Protein AF-H8Z438-F1 (afdb_monomer_lite)

InterPro domains:
  IPR012547 PD-(D/E)XK nuclease superfamily 9 [PF08011] (6-72)

Radius of gyration: 17.84 Å; chains: 1; bounding box: 40×53×35 Å

Foldseek 3Di:
DVLVVCCVPPDDVVFFDWDFPPDDDDDTFSTWTAGDPVNCVVVDAGEGEHEAEDECVNVVHDPVRVVPDDPVRQCPPPVNVVQQVVRVVRQVVVVVVCCVVPVDDGYHYDYYYHYNDDDDDDDDDDDDPDPPDD

Organism: NCBI:txid631362

Structure (mmCIF, N/CA/C/O backbone):
data_AF-H8Z438-F1
#
_entry.id   AF-H8Z438-F1
#
loop_
_atom_site.group_PDB
_atom_site.id
_atom_site.type_symbol
_atom_site.label_atom_id
_atom_site.label_alt_id
_atom_site.label_comp_id
_atom_site.label_asym_id
_atom_site.label_entity_id
_atom_site.label_seq_id
_atom_site.pdbx_PDB_ins_code
_atom_site.Cartn_x
_atom_site.Cartn_y
_atom_site.Cartn_z
_atom_site.occupancy
_atom_site.B_iso_or_equiv
_atom_site.auth_seq_id
_atom_site.auth_comp_id
_atom_site.auth_asym_id
_atom_site.auth_atom_id
_atom_site.pdbx_PDB_model_num
ATOM 1 N N . MET A 1 1 ? 2.871 -1.431 11.103 1.00 58.19 1 MET A N 1
ATOM 2 C CA . MET A 1 1 ? 2.593 -2.874 11.313 1.00 58.19 1 MET A CA 1
ATOM 3 C C . MET A 1 1 ? 2.225 -3.592 10.018 1.00 58.19 1 MET A C 1
ATOM 5 O O . MET A 1 1 ? 2.864 -4.588 9.718 1.00 58.19 1 MET A O 1
ATOM 9 N N . VAL A 1 2 ? 1.288 -3.088 9.204 1.00 64.00 2 VAL A N 1
ATOM 10 C CA . VAL A 1 2 ? 0.894 -3.743 7.933 1.00 64.00 2 VAL A CA 1
ATOM 11 C C . VAL A 1 2 ? 2.055 -3.927 6.944 1.00 64.00 2 VAL A C 1
ATOM 13 O O . VAL A 1 2 ? 2.225 -5.027 6.428 1.00 64.00 2 VAL A O 1
ATOM 16 N N . LYS A 1 3 ? 2.935 -2.929 6.781 1.00 64.69 3 LYS A N 1
ATOM 17 C CA . LYS A 1 3 ? 4.187 -3.056 6.008 1.00 64.69 3 LYS A CA 1
ATOM 18 C C . LYS A 1 3 ? 5.031 -4.278 6.405 1.00 64.69 3 LYS A C 1
ATOM 20 O O . LYS A 1 3 ? 5.562 -4.956 5.534 1.00 64.69 3 LYS A O 1
ATOM 25 N N . PHE A 1 4 ? 5.100 -4.619 7.697 1.00 63.16 4 PHE A N 1
ATOM 26 C CA . PHE A 1 4 ? 5.826 -5.806 8.164 1.00 63.16 4 PHE A CA 1
ATOM 27 C C . PHE A 1 4 ? 5.136 -7.118 7.777 1.00 63.16 4 PHE A C 1
ATOM 29 O O . PHE A 1 4 ? 5.835 -8.084 7.492 1.00 63.16 4 PHE A O 1
ATOM 36 N N . ALA A 1 5 ? 3.800 -7.167 7.705 1.00 67.88 5 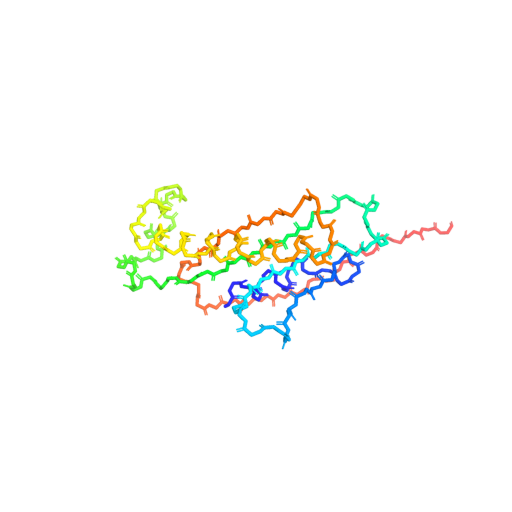ALA A N 1
ATOM 37 C CA . ALA A 1 5 ? 3.088 -8.336 7.173 1.00 67.88 5 ALA A CA 1
ATOM 38 C C . ALA A 1 5 ? 3.461 -8.579 5.708 1.00 67.88 5 ALA A C 1
ATOM 40 O O . ALA A 1 5 ? 3.815 -9.693 5.338 1.00 67.88 5 ALA A O 1
ATOM 41 N N . PHE A 1 6 ? 3.430 -7.523 4.893 1.00 66.81 6 PHE A N 1
ATOM 42 C CA . PHE A 1 6 ? 3.772 -7.603 3.474 1.00 66.81 6 PHE A CA 1
ATOM 43 C C . PHE A 1 6 ? 5.246 -7.977 3.277 1.00 66.81 6 PHE A C 1
ATOM 45 O O . PHE A 1 6 ? 5.536 -8.913 2.540 1.00 66.81 6 PHE A O 1
ATOM 52 N N . LEU A 1 7 ? 6.167 -7.338 4.006 1.00 65.44 7 LEU A N 1
ATOM 53 C CA . LEU A 1 7 ? 7.589 -7.699 3.993 1.00 65.44 7 LEU A CA 1
ATOM 54 C C . LEU A 1 7 ? 7.843 -9.142 4.440 1.00 65.44 7 LEU A C 1
ATOM 56 O O . LEU A 1 7 ? 8.721 -9.796 3.907 1.00 65.44 7 LEU A O 1
ATOM 60 N N . THR A 1 8 ? 7.093 -9.662 5.405 1.00 60.69 8 THR A N 1
ATOM 61 C CA . THR A 1 8 ? 7.312 -11.027 5.904 1.00 60.69 8 THR A CA 1
ATOM 62 C C . THR A 1 8 ? 6.721 -12.090 4.975 1.00 60.69 8 THR A C 1
ATOM 64 O O . THR A 1 8 ? 7.264 -13.188 4.875 1.00 60.69 8 THR A O 1
ATOM 67 N N . LEU A 1 9 ? 5.582 -11.798 4.337 1.00 65.38 9 LEU A N 1
ATOM 68 C CA . LEU A 1 9 ? 4.813 -12.785 3.573 1.00 65.38 9 LEU A CA 1
ATOM 69 C C . LEU A 1 9 ? 5.087 -12.750 2.068 1.00 65.38 9 LEU A C 1
ATOM 71 O O . LEU A 1 9 ? 4.956 -13.783 1.418 1.00 65.38 9 LEU A O 1
ATOM 75 N N . LEU A 1 10 ? 5.422 -11.585 1.510 1.00 68.56 10 LEU A N 1
ATOM 76 C CA . LEU A 1 10 ? 5.558 -11.394 0.062 1.00 68.56 10 LEU A CA 1
ATOM 77 C C . LEU A 1 10 ? 7.002 -11.201 -0.392 1.00 68.56 10 LEU A C 1
ATOM 79 O O . LEU A 1 10 ? 7.283 -11.358 -1.579 1.00 68.56 10 LEU A O 1
ATOM 83 N N . PHE A 1 11 ? 7.915 -10.845 0.514 1.00 72.69 11 PHE A N 1
ATOM 84 C CA . PHE A 1 11 ? 9.310 -10.672 0.139 1.00 72.69 11 PHE A CA 1
ATOM 85 C C . PHE A 1 11 ? 9.989 -12.029 -0.072 1.00 72.69 11 PHE A C 1
ATOM 87 O O . PHE A 1 11 ? 10.059 -12.860 0.834 1.00 72.69 11 PHE A O 1
ATOM 94 N N . ASP A 1 12 ? 10.526 -12.210 -1.274 1.00 80.06 12 ASP A N 1
ATOM 95 C CA . ASP A 1 12 ? 11.468 -13.268 -1.626 1.00 80.06 12 ASP A CA 1
ATOM 96 C C . ASP A 1 12 ? 12.708 -12.587 -2.215 1.00 80.06 12 ASP A C 1
ATOM 98 O O . ASP A 1 12 ? 12.650 -12.001 -3.299 1.00 80.06 12 ASP A O 1
ATOM 102 N N . ASP A 1 13 ? 13.822 -12.633 -1.488 1.00 79.94 13 ASP A N 1
ATOM 103 C CA . ASP A 1 13 ? 15.093 -11.983 -1.835 1.00 79.94 13 ASP A CA 1
ATOM 104 C C . ASP A 1 13 ? 15.777 -12.600 -3.067 1.00 79.94 13 ASP A C 1
ATOM 106 O O . ASP A 1 13 ? 16.652 -11.990 -3.698 1.00 79.94 13 ASP A O 1
ATOM 110 N N . ARG A 1 14 ? 15.341 -13.801 -3.462 1.00 84.88 14 ARG A N 1
ATOM 111 C CA . ARG A 1 14 ? 15.745 -14.432 -4.721 1.00 84.88 14 ARG A CA 1
ATOM 112 C C . ARG A 1 14 ? 15.087 -13.760 -5.919 1.00 84.88 14 ARG A C 1
ATOM 114 O O . ARG A 1 14 ? 15.660 -13.801 -7.001 1.00 84.88 14 ARG A O 1
ATOM 121 N N . LEU A 1 15 ? 13.906 -13.163 -5.739 1.00 87.75 15 LEU A N 1
ATOM 122 C CA . LEU A 1 15 ? 13.108 -12.554 -6.807 1.00 87.75 15 LEU A CA 1
ATOM 123 C C . LEU A 1 15 ? 13.211 -11.024 -6.813 1.00 87.75 15 LEU A C 1
ATOM 125 O O . LEU A 1 15 ? 13.334 -10.418 -7.880 1.00 87.75 15 LEU A O 1
ATOM 129 N N . TYR A 1 16 ? 13.193 -10.409 -5.631 1.00 88.62 16 TYR A N 1
ATOM 130 C CA . TYR A 1 16 ? 13.104 -8.964 -5.461 1.00 88.62 16 TYR A CA 1
ATOM 131 C C . TYR A 1 16 ? 14.342 -8.374 -4.792 1.00 88.62 16 TYR A C 1
ATOM 133 O O . TYR A 1 16 ? 14.913 -8.931 -3.859 1.00 88.62 16 TYR A O 1
ATOM 141 N N . MET A 1 17 ? 14.700 -7.174 -5.229 1.00 86.00 17 MET A N 1
ATOM 142 C CA . MET A 1 17 ? 15.480 -6.223 -4.454 1.00 86.00 17 MET A CA 1
ATOM 143 C C . MET A 1 17 ? 14.485 -5.413 -3.621 1.00 86.00 17 MET A C 1
ATOM 145 O O . MET A 1 17 ? 13.649 -4.697 -4.178 1.00 86.00 17 MET A O 1
ATOM 149 N N . ALA A 1 18 ? 14.546 -5.539 -2.296 1.00 69.50 18 ALA A N 1
ATOM 150 C CA . ALA A 1 18 ? 13.847 -4.606 -1.422 1.00 69.50 18 ALA A CA 1
ATOM 151 C C . ALA A 1 18 ? 14.625 -3.291 -1.430 1.00 69.50 18 ALA A C 1
ATOM 153 O O . ALA A 1 18 ? 15.768 -3.240 -0.973 1.00 69.50 18 ALA A O 1
ATOM 154 N N . VAL A 1 19 ? 14.019 -2.237 -1.969 1.00 65.38 19 VAL A N 1
ATOM 155 C CA . VAL A 1 19 ? 14.636 -0.911 -1.990 1.00 65.38 19 VAL A CA 1
ATOM 156 C C . VAL A 1 19 ? 14.032 -0.095 -0.854 1.00 65.38 19 VAL A C 1
ATOM 158 O O . VAL A 1 19 ? 12.893 0.353 -0.937 1.00 65.38 19 VAL A O 1
ATOM 161 N N . SER A 1 20 ? 14.792 0.080 0.229 1.00 55.00 20 SER A N 1
ATOM 162 C CA . SER A 1 20 ? 14.577 1.174 1.179 1.00 55.00 20 SER A CA 1
ATOM 163 C C . SER A 1 20 ? 15.723 2.159 0.988 1.00 55.00 20 SER A C 1
ATOM 165 O O . SER A 1 20 ? 16.845 1.895 1.421 1.00 55.00 20 SER A O 1
ATOM 167 N N . GLU A 1 21 ? 15.487 3.262 0.285 1.00 51.97 21 GLU A N 1
ATOM 168 C CA . GLU A 1 21 ? 16.515 4.293 0.140 1.00 51.97 21 GLU A CA 1
ATOM 169 C C . GLU A 1 21 ? 16.753 4.965 1.495 1.00 51.97 21 GLU A C 1
ATOM 171 O O . GLU A 1 21 ? 15.961 5.785 1.947 1.00 51.97 21 GLU A O 1
ATOM 176 N N . LEU A 1 22 ? 17.858 4.600 2.143 1.00 45.34 22 LEU A N 1
ATOM 177 C CA . LEU A 1 22 ? 18.383 5.265 3.337 1.00 45.34 22 LEU A CA 1
ATOM 178 C C . LEU A 1 22 ? 19.177 6.547 3.006 1.00 45.34 22 LEU A C 1
ATOM 180 O O . LEU A 1 22 ? 19.732 7.150 3.915 1.00 45.34 22 LEU A O 1
ATOM 184 N N . GLU A 1 23 ? 19.239 6.989 1.743 1.00 41.16 23 GLU A N 1
ATOM 185 C CA . GLU A 1 23 ? 20.208 8.016 1.309 1.00 41.16 23 GLU A CA 1
ATOM 186 C C . GLU A 1 23 ? 19.640 9.156 0.441 1.00 41.16 23 GLU A C 1
ATOM 188 O O . GLU A 1 23 ? 20.388 9.806 -0.285 1.00 41.16 23 GLU A O 1
ATOM 193 N N . THR A 1 24 ? 18.342 9.473 0.517 1.00 42.06 24 THR A N 1
ATOM 194 C CA . THR A 1 24 ? 17.845 10.704 -0.127 1.00 42.06 24 THR A CA 1
ATOM 195 C C . THR A 1 24 ? 16.828 11.447 0.736 1.00 42.06 24 THR A C 1
ATOM 197 O O . THR A 1 24 ? 15.828 10.890 1.170 1.00 42.06 24 THR A O 1
ATOM 200 N N . GLU A 1 25 ? 17.103 12.730 0.980 1.00 45.03 25 GLU A N 1
ATOM 201 C CA . GLU A 1 25 ? 16.523 13.632 1.993 1.00 45.03 25 GLU A CA 1
ATOM 202 C C . GLU A 1 25 ? 15.024 13.979 1.844 1.00 45.03 25 GLU A C 1
ATOM 204 O O . GLU A 1 25 ? 14.562 14.985 2.385 1.00 45.03 25 GLU A O 1
ATOM 209 N N . ARG A 1 26 ? 14.222 13.205 1.106 1.00 46.25 26 ARG A N 1
ATOM 210 C CA . ARG A 1 26 ? 12.810 13.534 0.861 1.00 46.25 26 ARG A CA 1
ATOM 211 C C . ARG A 1 26 ? 11.938 12.289 0.845 1.00 46.25 26 ARG A C 1
ATOM 213 O O . ARG A 1 26 ? 11.772 11.681 -0.199 1.00 46.25 26 ARG A O 1
ATOM 220 N N . GLY A 1 27 ? 11.360 11.984 2.007 1.00 48.97 27 GLY A N 1
ATOM 221 C CA . GLY A 1 27 ? 10.201 11.103 2.161 1.00 48.97 27 GLY A CA 1
ATOM 222 C C . GLY A 1 27 ? 10.455 9.634 1.822 1.00 48.97 27 GLY A C 1
ATOM 223 O O . GLY A 1 27 ? 10.671 9.262 0.675 1.00 48.97 27 GLY A O 1
ATOM 224 N N . TYR A 1 28 ? 10.380 8.772 2.831 1.00 51.00 28 TYR A N 1
ATOM 225 C CA . TYR A 1 28 ? 10.390 7.328 2.623 1.00 51.00 28 TYR A CA 1
ATOM 226 C C . TYR A 1 28 ? 9.099 6.909 1.927 1.00 51.00 28 TYR A C 1
ATOM 228 O O . TYR A 1 28 ? 8.031 7.253 2.428 1.00 51.00 28 TYR A O 1
ATOM 236 N N . ALA A 1 29 ? 9.185 6.116 0.858 1.00 56.06 29 ALA A N 1
ATOM 237 C CA . ALA A 1 29 ? 8.069 5.232 0.570 1.00 56.06 29 ALA A CA 1
ATOM 238 C C . ALA A 1 29 ? 8.150 3.988 1.429 1.00 56.06 29 ALA A C 1
ATOM 240 O O . ALA A 1 29 ? 9.229 3.507 1.806 1.00 56.06 29 ALA A O 1
ATOM 241 N N . ASP A 1 30 ? 6.984 3.448 1.725 1.00 70.88 30 ASP A N 1
ATOM 242 C CA . ASP A 1 30 ? 6.928 2.371 2.673 1.00 70.88 30 ASP A CA 1
ATOM 243 C C . ASP A 1 30 ? 7.464 1.043 2.123 1.00 70.88 30 ASP A C 1
ATOM 245 O O . ASP A 1 30 ? 8.232 0.375 2.811 1.00 70.88 30 ASP A O 1
ATOM 249 N N . LEU A 1 31 ? 7.129 0.612 0.913 1.00 83.38 31 LEU A N 1
ATOM 250 C CA . LEU A 1 31 ? 7.643 -0.663 0.409 1.00 83.38 31 LEU A CA 1
ATOM 251 C C . LEU A 1 31 ? 7.793 -0.663 -1.105 1.00 83.38 31 LEU A C 1
ATOM 253 O O . LEU A 1 31 ? 6.795 -0.631 -1.814 1.00 83.38 31 LEU A O 1
ATOM 257 N N . ALA A 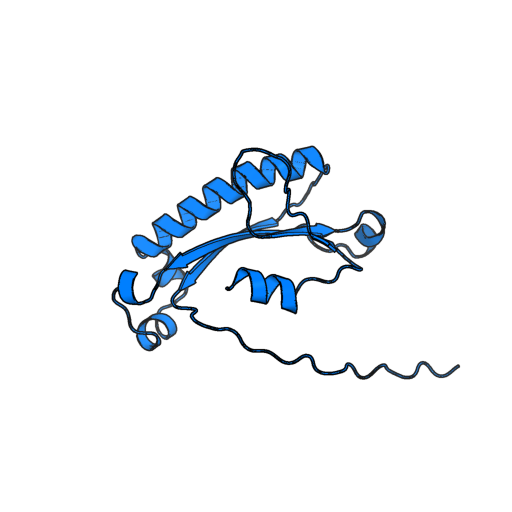1 32 ? 9.026 -0.799 -1.588 1.00 87.12 32 ALA A N 1
ATOM 258 C CA . ALA A 1 32 ? 9.316 -1.056 -2.991 1.00 87.12 32 ALA A CA 1
ATOM 259 C C . ALA A 1 32 ? 9.924 -2.456 -3.169 1.00 87.12 32 ALA A C 1
ATOM 261 O O . ALA A 1 32 ? 10.956 -2.780 -2.574 1.00 87.12 32 ALA A O 1
ATOM 262 N N . LEU A 1 33 ? 9.279 -3.279 -3.994 1.00 88.31 33 LEU A N 1
ATOM 263 C CA . LEU A 1 33 ? 9.750 -4.596 -4.416 1.00 88.31 33 LEU A CA 1
ATOM 264 C C . LEU A 1 33 ? 10.087 -4.519 -5.904 1.00 88.31 33 LEU A C 1
ATOM 266 O O . LEU A 1 33 ? 9.194 -4.548 -6.748 1.00 88.31 33 LEU A O 1
ATOM 270 N N . ILE A 1 34 ? 11.374 -4.396 -6.219 1.00 90.69 34 ILE A N 1
ATOM 271 C CA . ILE A 1 34 ? 11.848 -4.282 -7.603 1.00 90.69 34 ILE A CA 1
ATOM 272 C C . ILE A 1 34 ? 12.394 -5.632 -8.041 1.00 90.69 34 ILE A C 1
ATOM 274 O O . ILE A 1 34 ? 13.267 -6.195 -7.380 1.00 90.69 34 ILE A O 1
ATOM 278 N N . VAL A 1 35 ? 11.893 -6.171 -9.146 1.00 91.94 35 VAL A N 1
ATOM 279 C CA . VAL A 1 35 ? 12.335 -7.463 -9.673 1.00 91.94 35 VAL A CA 1
ATOM 280 C C . VAL A 1 35 ? 13.799 -7.362 -10.073 1.00 91.94 35 VAL A C 1
ATOM 282 O O . VAL A 1 35 ? 14.216 -6.440 -10.784 1.00 91.94 35 VAL A O 1
ATOM 285 N N . ARG A 1 36 ? 14.601 -8.331 -9.629 1.00 91.31 36 ARG A N 1
ATOM 286 C CA . ARG A 1 36 ? 16.018 -8.375 -9.989 1.00 91.31 36 ARG A CA 1
ATOM 287 C C . ARG A 1 36 ? 16.177 -8.505 -11.511 1.00 91.31 36 ARG A C 1
ATOM 289 O O . ARG A 1 36 ? 15.412 -9.246 -12.135 1.00 91.31 36 ARG A O 1
ATOM 296 N N . PRO A 1 37 ? 17.177 -7.849 -12.130 1.00 90.38 37 PRO A N 1
ATOM 297 C CA . PRO A 1 37 ? 17.373 -7.909 -13.580 1.00 90.38 37 PRO A CA 1
ATOM 298 C C . PRO A 1 37 ? 17.450 -9.337 -14.143 1.00 90.38 37 PRO A C 1
ATOM 300 O O . PRO A 1 37 ? 16.838 -9.630 -15.167 1.00 90.38 37 PRO A O 1
ATOM 303 N N . ASP A 1 38 ? 18.127 -10.245 -13.437 1.00 92.06 38 ASP A N 1
ATOM 304 C CA . ASP A 1 38 ? 18.282 -11.657 -13.803 1.00 92.06 38 ASP A CA 1
ATOM 305 C C . ASP A 1 38 ? 16.993 -12.484 -13.644 1.00 92.06 38 ASP A C 1
ATOM 307 O O . ASP A 1 38 ? 16.858 -13.562 -14.228 1.00 92.06 38 ASP A O 1
ATOM 311 N N . MET A 1 39 ? 16.016 -11.965 -12.900 1.00 93.94 39 MET A N 1
ATOM 312 C CA . MET A 1 39 ? 14.735 -12.617 -12.636 1.00 93.94 39 MET A CA 1
ATOM 313 C C . MET A 1 39 ? 13.590 -12.093 -13.508 1.00 93.94 39 MET A C 1
ATOM 315 O O . MET A 1 39 ? 12.499 -12.663 -13.480 1.00 93.94 39 MET A O 1
ATOM 319 N N . ARG A 1 40 ? 13.819 -11.077 -14.356 1.00 90.50 40 ARG A N 1
ATOM 320 C CA . ARG A 1 40 ? 12.772 -10.515 -15.234 1.00 90.50 40 ARG A CA 1
ATOM 321 C C . ARG A 1 40 ? 12.158 -11.534 -16.203 1.00 90.50 40 ARG A C 1
ATOM 323 O O . ARG A 1 40 ? 11.023 -11.347 -16.633 1.00 90.50 40 ARG A O 1
ATOM 330 N N . ARG A 1 41 ? 12.836 -12.661 -16.472 1.00 92.44 41 ARG A N 1
ATOM 331 C CA . ARG A 1 41 ? 12.283 -13.799 -17.238 1.00 92.44 41 ARG A CA 1
ATOM 332 C C . ARG A 1 41 ? 10.996 -14.382 -16.643 1.00 92.44 41 ARG A C 1
ATOM 334 O O . ARG A 1 41 ? 10.228 -15.002 -17.365 1.00 92.44 41 ARG A O 1
ATOM 341 N N . PHE A 1 42 ? 10.776 -14.202 -15.341 1.00 90.69 42 PHE A N 1
ATOM 342 C CA . PHE A 1 42 ? 9.592 -14.694 -14.641 1.00 90.69 42 PHE A CA 1
ATOM 343 C C . PHE A 1 42 ? 8.406 -13.728 -14.704 1.00 90.69 42 PHE A C 1
ATOM 345 O O . PHE A 1 42 ? 7.356 -14.049 -14.158 1.00 90.69 42 PHE A O 1
ATOM 352 N N . GLN A 1 43 ? 8.564 -12.566 -15.355 1.00 88.38 43 GLN A N 1
ATOM 353 C CA . GLN A 1 43 ? 7.497 -11.577 -15.557 1.00 88.38 43 GLN A CA 1
ATOM 354 C C . GLN A 1 43 ? 6.784 -11.166 -14.256 1.00 88.38 43 GLN A C 1
ATOM 356 O O . GLN A 1 43 ? 5.598 -10.845 -14.252 1.00 88.38 43 GLN A O 1
ATOM 361 N N . ALA A 1 44 ? 7.512 -11.185 -13.136 1.00 90.38 44 ALA A N 1
ATOM 362 C CA . ALA A 1 44 ? 7.030 -10.632 -11.881 1.00 90.38 44 ALA A CA 1
ATOM 363 C C . ALA A 1 44 ? 6.858 -9.108 -12.004 1.00 90.38 44 ALA A C 1
ATOM 365 O O . ALA A 1 44 ? 7.499 -8.463 -12.838 1.00 90.38 44 ALA A O 1
ATOM 366 N N . LEU A 1 45 ? 5.986 -8.543 -11.171 1.00 91.44 45 LEU A N 1
ATOM 367 C CA . LEU A 1 45 ? 5.674 -7.116 -11.180 1.00 91.44 45 LEU A CA 1
ATOM 368 C C . LEU A 1 45 ? 6.656 -6.341 -10.306 1.00 91.44 45 LEU A C 1
ATOM 370 O O . LEU A 1 45 ? 6.950 -6.762 -9.192 1.00 91.44 45 LEU A O 1
ATOM 374 N N . ASP A 1 46 ? 7.085 -5.173 -10.774 1.00 92.62 46 ASP A N 1
ATOM 375 C CA . ASP A 1 46 ? 7.695 -4.169 -9.907 1.00 92.62 46 ASP A CA 1
ATOM 376 C C . ASP A 1 46 ? 6.570 -3.519 -9.075 1.00 92.62 46 ASP A C 1
ATOM 378 O O . ASP A 1 46 ? 5.591 -3.017 -9.634 1.00 92.62 46 ASP A O 1
ATOM 382 N N . LEU A 1 47 ? 6.668 -3.551 -7.742 1.00 91.44 47 LEU A N 1
ATOM 383 C CA . LEU A 1 47 ? 5.605 -3.096 -6.836 1.00 91.44 47 LEU A CA 1
ATOM 384 C C . LEU A 1 47 ? 6.076 -1.947 -5.945 1.00 91.44 47 LEU A C 1
ATOM 386 O O . LEU A 1 47 ? 7.171 -1.992 -5.386 1.00 91.44 47 LEU A O 1
ATOM 390 N N . LEU A 1 48 ? 5.202 -0.965 -5.744 1.00 90.25 48 LEU A N 1
ATOM 391 C CA . LEU A 1 48 ? 5.342 0.095 -4.751 1.00 90.25 48 LEU A CA 1
ATOM 392 C C . LEU A 1 48 ? 4.076 0.147 -3.891 1.00 90.25 48 LEU A C 1
ATOM 394 O O . LEU A 1 48 ? 2.977 0.258 -4.420 1.00 90.25 48 LEU A O 1
ATOM 398 N N . LEU A 1 49 ? 4.212 0.074 -2.572 1.00 88.31 49 LEU A N 1
ATOM 399 C CA . LEU A 1 49 ? 3.105 0.177 -1.630 1.00 88.31 49 LEU A CA 1
ATOM 400 C C . LEU A 1 49 ? 3.394 1.295 -0.636 1.00 88.31 49 LEU A C 1
ATOM 402 O O . LEU A 1 49 ? 4.388 1.240 0.089 1.00 88.31 49 LEU A O 1
ATOM 406 N N . GLU A 1 50 ? 2.494 2.269 -0.589 1.00 89.31 50 GLU A N 1
ATOM 407 C CA . GLU A 1 50 ? 2.521 3.365 0.370 1.00 89.31 50 GLU A CA 1
ATOM 408 C C . GLU A 1 50 ? 1.431 3.143 1.416 1.00 89.31 50 GLU A C 1
ATOM 410 O O . GLU A 1 50 ? 0.250 3.036 1.065 1.00 89.31 50 GLU A O 1
ATOM 415 N N . PHE A 1 51 ? 1.811 3.029 2.695 1.00 87.31 51 PHE A N 1
ATOM 416 C CA . PHE A 1 51 ? 0.862 2.700 3.751 1.00 87.31 51 PHE A CA 1
ATOM 417 C C . PHE A 1 51 ? 0.503 3.924 4.591 1.00 87.31 51 PHE A C 1
ATOM 419 O O . PHE A 1 51 ? 1.323 4.736 5.007 1.00 87.31 51 PHE A O 1
ATOM 426 N N . LYS A 1 52 ? -0.774 4.001 4.941 1.00 90.44 52 LYS A N 1
ATOM 427 C CA . LYS A 1 52 ? -1.298 4.866 5.992 1.00 90.44 52 LYS A CA 1
ATOM 428 C C . LYS A 1 52 ? -2.023 4.019 7.014 1.00 90.44 52 LYS A C 1
ATOM 430 O O . LYS A 1 52 ? -2.329 2.845 6.796 1.00 90.44 52 LYS A O 1
ATOM 435 N N . TYR A 1 53 ? -2.296 4.628 8.152 1.00 91.06 53 TYR A N 1
ATOM 436 C CA . TYR A 1 53 ? -3.015 3.993 9.237 1.00 91.06 53 TYR A CA 1
ATOM 437 C C . TYR A 1 53 ? -4.091 4.934 9.762 1.00 91.06 53 TYR A C 1
ATOM 439 O O . TYR A 1 53 ? -3.853 6.135 9.892 1.00 91.06 53 TYR A O 1
ATOM 447 N N . LEU A 1 54 ? -5.2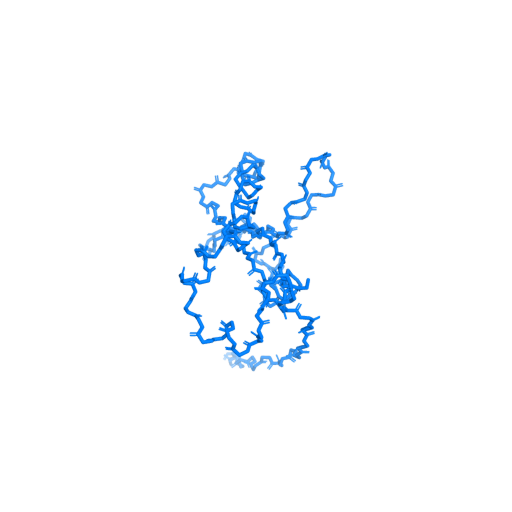47 4.358 10.071 1.00 93.31 54 LEU A N 1
ATOM 448 C CA . LEU A 1 54 ? -6.305 4.975 10.855 1.00 93.31 54 LEU A CA 1
ATOM 449 C C . LEU A 1 54 ? -6.713 4.002 11.954 1.00 93.31 54 LEU A C 1
ATOM 451 O O . LEU A 1 54 ? -7.016 2.833 11.702 1.00 93.31 54 LEU A O 1
ATOM 455 N N . SER A 1 55 ? -6.737 4.484 13.188 1.00 93.38 55 SER A N 1
ATOM 456 C CA . SER A 1 55 ? -7.309 3.730 14.293 1.00 93.38 55 SER A CA 1
ATOM 457 C C . SER A 1 55 ? -8.833 3.695 14.194 1.00 93.38 55 SER A C 1
ATOM 459 O O . SER A 1 55 ? -9.477 4.608 13.677 1.00 93.38 55 SER A O 1
ATOM 461 N N . LEU A 1 56 ? -9.434 2.654 14.770 1.00 93.88 56 LEU A N 1
ATOM 462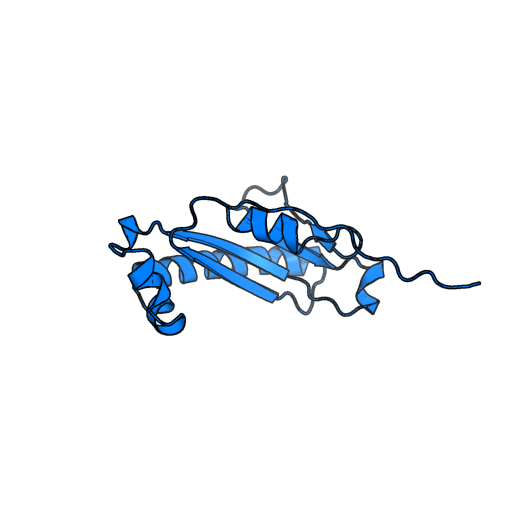 C CA . LEU A 1 56 ? -10.890 2.561 14.903 1.00 93.88 56 LEU A CA 1
ATOM 463 C C . LEU A 1 56 ? -11.475 3.736 15.702 1.00 93.88 56 LEU A C 1
ATOM 465 O O . LEU A 1 56 ? -12.565 4.216 15.400 1.00 93.88 56 LEU A O 1
ATOM 469 N N . LYS A 1 57 ? -10.706 4.255 16.668 1.00 93.06 57 LYS A N 1
ATOM 470 C CA . LYS A 1 57 ? -11.060 5.445 17.445 1.00 93.06 57 LYS A CA 1
ATOM 471 C C . LYS A 1 57 ? -11.161 6.696 16.569 1.00 93.06 57 LYS A C 1
ATOM 473 O O . LYS A 1 57 ? -12.118 7.444 16.720 1.00 93.06 57 LYS A O 1
ATOM 478 N N . GLU A 1 58 ? -10.208 6.916 15.663 1.00 92.25 58 GLU A N 1
ATOM 479 C CA . GLU A 1 58 ? -10.242 8.043 14.712 1.00 92.25 58 GLU A CA 1
ATOM 480 C C . GLU A 1 58 ? -11.399 7.926 13.715 1.00 92.25 58 GLU A C 1
ATOM 482 O O . GLU A 1 58 ? -11.943 8.937 13.283 1.00 92.25 58 GLU A O 1
ATOM 487 N N . LEU A 1 59 ? -11.805 6.699 13.380 1.00 93.44 59 LEU A N 1
ATOM 488 C CA . LEU A 1 59 ? -12.967 6.440 12.529 1.00 93.44 59 LEU A CA 1
ATOM 489 C C . LEU A 1 59 ? -14.302 6.541 13.279 1.00 93.44 59 LEU A C 1
ATOM 491 O O . LEU A 1 59 ? -15.346 6.649 12.638 1.00 93.44 59 LEU A O 1
ATOM 495 N N . GLY A 1 60 ? -14.284 6.478 14.614 1.00 94.75 60 GLY A N 1
ATOM 496 C CA . GLY A 1 60 ? -15.492 6.367 15.431 1.00 94.75 60 GLY A CA 1
ATOM 497 C C . GLY A 1 60 ? -16.264 5.065 15.187 1.00 94.75 60 GLY A C 1
ATOM 498 O O . GLY A 1 60 ? -17.485 5.055 15.317 1.00 94.75 60 GLY A O 1
ATOM 499 N N . LEU A 1 61 ? -15.572 3.989 14.799 1.00 94.56 61 LEU A N 1
ATOM 500 C CA . LEU A 1 61 ? -16.174 2.702 14.437 1.00 94.56 61 LEU A CA 1
ATOM 501 C C . LEU A 1 61 ? -15.672 1.574 15.334 1.00 94.56 61 LEU A C 1
ATOM 503 O O . LEU A 1 61 ? -14.565 1.625 15.861 1.00 94.56 61 LEU A O 1
ATOM 507 N N . SER A 1 62 ? -16.470 0.520 15.469 1.00 94.12 62 SER A N 1
ATOM 508 C CA . SER A 1 62 ? -16.020 -0.767 15.993 1.00 94.12 62 SER A CA 1
ATOM 509 C C . SER A 1 62 ? -15.393 -1.623 14.887 1.00 94.12 62 SER A C 1
ATOM 511 O O . SER A 1 62 ? -15.589 -1.386 13.693 1.00 94.12 62 SER A O 1
ATOM 513 N N . GLY A 1 63 ? -14.659 -2.668 15.279 1.00 91.00 63 GLY A N 1
ATOM 514 C CA . GLY A 1 63 ? 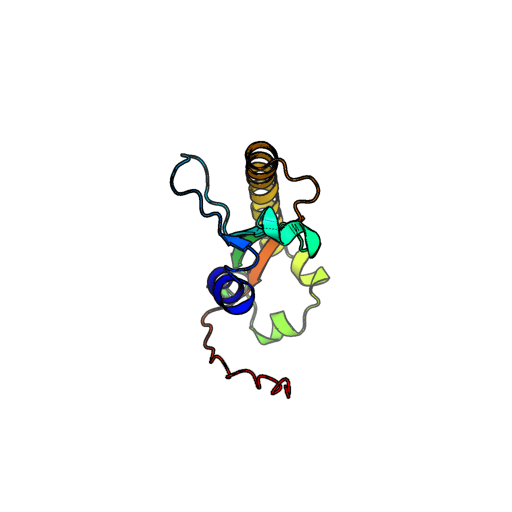-14.098 -3.623 14.320 1.00 91.00 63 GLY A CA 1
ATOM 515 C C . GLY A 1 63 ? -15.175 -4.372 13.528 1.00 91.00 63 GLY A C 1
ATOM 516 O O . GLY A 1 63 ? -14.983 -4.648 12.349 1.00 91.00 63 GLY A O 1
ATOM 517 N N . GLU A 1 64 ? -16.327 -4.645 14.146 1.00 93.38 64 GLU A N 1
ATOM 518 C CA . GLU A 1 64 ? -17.469 -5.285 13.484 1.00 93.38 64 GLU A CA 1
ATOM 519 C C . GLU A 1 64 ? -18.076 -4.377 12.406 1.00 93.38 64 GLU A C 1
ATOM 521 O O . GLU A 1 64 ? -18.321 -4.826 11.290 1.00 93.38 64 GLU A O 1
ATOM 526 N N . GLN A 1 65 ? -18.235 -3.083 12.701 1.00 93.81 65 GLN A N 1
ATOM 527 C CA . GLN A 1 65 ? -18.750 -2.111 11.733 1.00 93.81 65 GLN A CA 1
ATOM 528 C C . GLN A 1 65 ? -17.830 -1.984 10.513 1.00 93.81 65 GLN A C 1
ATOM 530 O O . GLN A 1 65 ? -18.311 -1.942 9.384 1.00 93.81 65 GLN A O 1
ATOM 535 N N . VAL A 1 66 ? -16.509 -1.987 10.724 1.00 92.81 66 VAL A N 1
ATOM 536 C CA . VAL A 1 66 ? -15.533 -1.976 9.622 1.00 92.81 66 VAL A CA 1
ATOM 537 C C . VAL A 1 66 ? -15.607 -3.256 8.783 1.00 92.81 66 VAL A C 1
ATOM 539 O O . VAL A 1 66 ? -15.458 -3.182 7.569 1.00 92.81 66 VAL A O 1
ATOM 542 N N . GLN A 1 67 ? -15.852 -4.421 9.393 1.00 90.00 67 GLN A N 1
ATOM 543 C CA . GLN A 1 67 ? -15.977 -5.690 8.660 1.00 90.00 67 GLN A CA 1
ATOM 544 C C . GLN A 1 67 ? -17.259 -5.789 7.824 1.00 90.00 67 GLN A C 1
ATOM 546 O O . GLN A 1 67 ? -17.255 -6.441 6.782 1.00 90.00 67 GLN A O 1
ATOM 551 N N . GLN A 1 68 ? -18.355 -5.184 8.286 1.00 94.19 68 GLN A N 1
ATOM 552 C CA . GLN A 1 68 ? -19.647 -5.214 7.594 1.00 94.19 68 GLN A CA 1
ATOM 553 C C . GLN A 1 68 ? -19.711 -4.234 6.417 1.00 94.19 68 GLN A C 1
ATOM 555 O O . GLN A 1 68 ? -20.468 -4.448 5.470 1.00 94.19 68 GLN A O 1
ATOM 560 N N . GLU A 1 69 ? -18.936 -3.151 6.467 1.00 93.75 69 GLU A N 1
ATOM 561 C CA . GLU A 1 69 ? -18.923 -2.145 5.414 1.00 93.75 69 GLU A CA 1
ATOM 562 C C . GLU A 1 69 ? -18.077 -2.596 4.217 1.00 93.75 69 GLU A C 1
ATOM 564 O O . GLU A 1 69 ? -16.963 -3.101 4.352 1.00 93.75 69 GLU A O 1
ATOM 569 N N . SER A 1 70 ? -18.609 -2.407 3.007 1.00 94.81 70 SER A N 1
ATOM 570 C CA . SER A 1 70 ? -17.864 -2.739 1.792 1.00 94.81 70 SER A CA 1
ATOM 571 C C . SER A 1 70 ? -16.601 -1.883 1.668 1.00 94.81 70 SER A C 1
ATOM 573 O O . SER A 1 70 ? -16.575 -0.725 2.088 1.00 94.81 70 SER A O 1
ATOM 575 N N . ARG A 1 71 ? -15.572 -2.423 1.008 1.00 92.19 71 ARG A N 1
ATOM 576 C CA . ARG A 1 71 ? -14.328 -1.692 0.724 1.00 92.19 71 ARG A CA 1
ATOM 577 C C . ARG A 1 71 ? -14.592 -0.353 0.031 1.00 92.19 71 ARG A C 1
ATOM 579 O O . ARG A 1 71 ? -13.980 0.646 0.392 1.00 92.19 71 ARG A O 1
ATOM 586 N N . ASP A 1 72 ? -15.484 -0.341 -0.956 1.00 94.81 72 ASP A N 1
ATOM 587 C CA . ASP A 1 72 ? -15.738 0.856 -1.755 1.00 94.81 72 ASP A CA 1
ATOM 588 C C . ASP A 1 72 ? -16.472 1.921 -0.922 1.00 94.81 72 ASP A C 1
ATOM 590 O O . ASP A 1 72 ? -16.119 3.092 -1.004 1.00 94.81 72 ASP A O 1
ATOM 594 N N . ALA A 1 73 ? -17.403 1.528 -0.042 1.00 95.31 73 ALA A N 1
ATOM 595 C CA . ALA A 1 73 ? -18.028 2.449 0.915 1.00 95.31 73 ALA A CA 1
ATOM 596 C C . ALA A 1 73 ? -17.015 2.995 1.939 1.00 95.31 73 ALA A C 1
ATOM 598 O O . ALA A 1 73 ? -16.950 4.205 2.156 1.00 95.31 73 ALA A O 1
ATOM 599 N N . MET A 1 74 ? -16.150 2.126 2.479 1.00 95.75 74 MET A N 1
ATOM 600 C CA . MET A 1 74 ? -15.043 2.522 3.354 1.00 95.75 74 MET A CA 1
ATOM 601 C C . MET A 1 74 ? -14.137 3.565 2.699 1.00 95.75 74 MET A C 1
ATOM 603 O O . MET A 1 74 ? -13.793 4.558 3.338 1.00 95.75 74 MET A O 1
ATOM 607 N N . ALA A 1 75 ? -13.777 3.370 1.428 1.00 96.25 75 ALA A N 1
ATOM 608 C CA . ALA A 1 75 ? -12.900 4.275 0.691 1.00 96.25 75 ALA A CA 1
ATOM 609 C C . ALA A 1 75 ? -13.497 5.681 0.506 1.00 96.25 75 ALA A C 1
ATOM 611 O O . ALA A 1 75 ? -12.742 6.642 0.412 1.00 96.25 75 ALA A O 1
ATOM 612 N N . GLN A 1 76 ? -14.829 5.815 0.496 1.00 96.44 76 GLN A N 1
ATOM 613 C CA . GLN A 1 76 ? -15.515 7.108 0.365 1.00 96.44 76 GLN A CA 1
ATOM 614 C C . GLN A 1 76 ? -15.655 7.868 1.690 1.00 96.44 76 GLN A C 1
ATOM 616 O O . GLN A 1 76 ? -16.050 9.036 1.696 1.00 96.44 76 GLN A O 1
ATOM 621 N N . ARG A 1 77 ? -15.347 7.247 2.836 1.00 96.50 77 ARG A N 1
ATOM 622 C CA . ARG A 1 77 ? -15.399 7.959 4.117 1.00 96.50 77 ARG A CA 1
ATOM 623 C C . ARG A 1 77 ? -14.338 9.058 4.154 1.00 96.50 77 ARG A C 1
ATOM 625 O O . ARG A 1 77 ? -13.182 8.756 3.867 1.00 96.50 77 ARG A O 1
ATOM 632 N N . PRO A 1 78 ? -14.658 10.283 4.616 1.00 96.88 78 PRO A N 1
ATOM 633 C CA . PRO A 1 78 ? -13.739 11.419 4.521 1.00 96.88 78 PRO A CA 1
ATOM 634 C C . PRO A 1 78 ? -12.343 11.162 5.100 1.00 96.88 78 PRO A C 1
ATOM 636 O O . PRO A 1 78 ? -11.344 11.492 4.470 1.00 96.88 78 PRO A O 1
ATOM 639 N N . ALA A 1 79 ? -12.259 10.526 6.273 1.00 96.56 79 ALA A N 1
ATOM 640 C CA . ALA A 1 79 ? -10.976 10.215 6.903 1.00 96.56 79 ALA A CA 1
ATOM 641 C C . ALA A 1 79 ? -10.151 9.195 6.096 1.00 96.56 79 ALA A C 1
ATOM 643 O O . ALA A 1 79 ? -8.934 9.336 5.990 1.00 96.56 79 ALA A O 1
ATOM 644 N N . VAL A 1 80 ? -10.807 8.183 5.515 1.00 96.94 80 VAL A N 1
ATOM 645 C CA . VAL A 1 80 ? -10.153 7.137 4.714 1.00 96.94 80 VAL A CA 1
ATOM 646 C C . VAL A 1 80 ? -9.728 7.696 3.360 1.00 96.94 80 VAL A C 1
ATOM 648 O O . VAL A 1 80 ? -8.572 7.520 2.986 1.00 96.94 80 VAL A O 1
ATOM 651 N N . ALA A 1 81 ? -10.619 8.420 2.675 1.00 98.06 81 ALA A N 1
ATOM 652 C CA . ALA A 1 81 ? -10.343 9.092 1.409 1.00 98.06 81 ALA A CA 1
ATOM 653 C C . ALA A 1 81 ? -9.135 10.031 1.532 1.00 98.06 81 ALA A C 1
ATOM 655 O O . ALA A 1 81 ? -8.173 9.890 0.788 1.00 98.06 81 ALA A O 1
ATOM 656 N N . ALA A 1 82 ? -9.105 10.884 2.562 1.00 97.88 82 ALA A N 1
ATOM 657 C CA . ALA A 1 82 ? -7.982 11.791 2.792 1.00 97.88 82 ALA A CA 1
ATOM 658 C C . ALA A 1 82 ? -6.642 11.052 2.973 1.00 97.88 82 ALA A C 1
ATOM 660 O O . ALA A 1 82 ? -5.600 11.523 2.518 1.00 97.88 82 ALA A O 1
ATOM 661 N N . LYS A 1 83 ? -6.647 9.880 3.624 1.00 96.31 83 LYS A N 1
ATOM 662 C CA . LYS A 1 83 ? -5.440 9.052 3.766 1.00 96.31 83 LYS A CA 1
ATOM 663 C C . LYS A 1 83 ? -5.067 8.316 2.486 1.00 96.31 83 LYS A C 1
ATOM 665 O O . LYS A 1 83 ? -3.876 8.165 2.223 1.00 96.31 83 LYS A O 1
ATOM 670 N N . LEU A 1 84 ? -6.042 7.885 1.691 1.00 97.19 84 LEU A N 1
ATOM 671 C CA . LEU A 1 84 ? -5.787 7.333 0.362 1.00 97.19 84 LEU A CA 1
ATOM 672 C C . LEU A 1 84 ? -5.155 8.388 -0.551 1.00 97.19 84 LEU A C 1
ATOM 674 O O . LEU A 1 84 ? -4.137 8.090 -1.165 1.00 97.19 84 LEU A O 1
ATOM 678 N N . ASP A 1 85 ? -5.676 9.616 -0.562 1.00 97.81 85 ASP A N 1
ATOM 679 C CA . ASP A 1 85 ? -5.141 10.726 -1.360 1.00 97.81 85 ASP A CA 1
ATOM 680 C C . ASP A 1 85 ? -3.706 11.084 -0.940 1.00 97.81 85 ASP A C 1
ATOM 682 O O . ASP A 1 85 ? -2.823 11.260 -1.782 1.00 97.81 85 ASP A O 1
ATOM 686 N N . GLU A 1 86 ? -3.441 11.137 0.373 1.00 95.31 86 GLU A N 1
ATOM 687 C CA . GLU A 1 86 ? -2.096 11.366 0.918 1.00 95.31 86 GLU A CA 1
ATOM 688 C C . GLU A 1 86 ? -1.109 10.279 0.460 1.00 95.31 86 GLU A C 1
ATOM 690 O O . GLU A 1 86 ? -0.002 10.584 0.009 1.00 95.31 86 GLU A O 1
ATOM 695 N N . ALA A 1 87 ? -1.506 9.008 0.570 1.00 93.31 87 ALA A N 1
ATOM 696 C CA . ALA A 1 87 ? -0.693 7.874 0.142 1.00 93.31 87 ALA A CA 1
ATOM 697 C C . ALA A 1 87 ? -0.474 7.869 -1.374 1.00 93.31 87 ALA A C 1
ATOM 699 O O . ALA A 1 87 ? 0.628 7.603 -1.841 1.00 93.31 87 ALA A O 1
ATOM 700 N N . GLU A 1 88 ? -1.507 8.184 -2.152 1.00 95.81 88 GLU A N 1
ATOM 701 C CA . GLU A 1 88 ? -1.433 8.216 -3.606 1.00 95.81 88 GLU A CA 1
ATOM 702 C C . GLU A 1 88 ? -0.475 9.310 -4.092 1.00 95.81 88 GLU A C 1
ATOM 704 O O . GLU A 1 88 ? 0.359 9.057 -4.964 1.00 95.81 88 GLU A O 1
ATOM 709 N N . ALA A 1 89 ? -0.545 10.511 -3.510 1.00 94.81 89 ALA A N 1
ATOM 710 C CA . ALA A 1 89 ? 0.369 11.601 -3.839 1.00 94.81 89 ALA A CA 1
ATOM 711 C C . ALA A 1 89 ? 1.835 11.210 -3.579 1.00 94.81 89 ALA A C 1
ATOM 713 O O . ALA A 1 89 ? 2.693 11.419 -4.439 1.00 94.81 89 ALA A O 1
ATOM 714 N N . GLN A 1 90 ? 2.111 10.584 -2.432 1.00 91.44 90 GLN A N 1
ATOM 715 C CA . GLN A 1 90 ? 3.457 10.125 -2.071 1.00 91.44 90 GLN A CA 1
ATOM 716 C C . GLN A 1 90 ? 3.934 8.973 -2.964 1.00 91.44 90 GLN A C 1
ATOM 718 O O . GLN A 1 90 ? 5.061 9.000 -3.461 1.00 91.44 90 GLN A O 1
ATOM 723 N N . ALA A 1 91 ? 3.062 8.003 -3.253 1.00 91.62 91 ALA A N 1
ATOM 724 C CA . ALA A 1 91 ? 3.372 6.892 -4.146 1.00 91.62 91 ALA A CA 1
ATOM 725 C C . ALA A 1 91 ? 3.676 7.365 -5.577 1.00 91.62 91 ALA A C 1
ATOM 727 O O . ALA A 1 91 ? 4.564 6.814 -6.227 1.00 91.62 91 ALA A O 1
ATOM 728 N N . ARG A 1 92 ? 2.982 8.400 -6.072 1.00 93.31 92 ARG A N 1
ATOM 729 C CA . ARG A 1 92 ? 3.256 9.000 -7.388 1.00 93.31 92 ARG A CA 1
ATOM 730 C C . ARG A 1 92 ? 4.625 9.674 -7.436 1.00 93.31 92 ARG A C 1
ATOM 732 O O . ARG A 1 92 ? 5.381 9.429 -8.377 1.00 93.31 92 ARG A O 1
ATOM 739 N N . ASP A 1 93 ? 4.951 10.493 -6.438 1.00 91.00 93 ASP A N 1
ATOM 740 C CA . ASP A 1 93 ? 6.234 11.205 -6.389 1.00 91.00 93 ASP A CA 1
ATOM 741 C C . ASP A 1 93 ? 7.412 10.222 -6.292 1.00 91.00 93 ASP A C 1
ATOM 743 O O . ASP A 1 93 ? 8.323 10.208 -7.132 1.00 91.00 93 ASP A O 1
ATOM 747 N N . TYR A 1 94 ? 7.339 9.303 -5.328 1.00 87.31 94 TYR A N 1
ATOM 748 C CA . TYR A 1 94 ? 8.387 8.311 -5.131 1.00 87.31 94 TYR A CA 1
ATOM 749 C C . TYR A 1 94 ? 8.469 7.305 -6.282 1.00 87.31 94 TYR A C 1
ATOM 751 O O . TYR A 1 94 ? 9.560 7.001 -6.769 1.00 87.31 94 TYR A O 1
ATOM 759 N N . GLY A 1 95 ? 7.326 6.834 -6.785 1.00 90.88 95 GLY A N 1
ATOM 760 C CA . GLY A 1 95 ? 7.262 5.940 -7.938 1.00 90.88 95 GLY A CA 1
ATOM 761 C C . GLY A 1 95 ? 7.902 6.552 -9.181 1.00 90.88 95 GLY A C 1
ATOM 762 O O . GLY A 1 95 ? 8.630 5.861 -9.896 1.00 90.88 95 GLY A O 1
ATOM 763 N N . GLY A 1 96 ? 7.736 7.860 -9.403 1.00 91.75 96 GLY A N 1
ATOM 764 C CA . GLY A 1 96 ? 8.440 8.583 -10.463 1.00 91.75 96 GLY A CA 1
ATOM 765 C C . GLY A 1 96 ? 9.961 8.567 -10.282 1.00 91.75 96 GLY A C 1
ATOM 766 O O . GLY A 1 96 ? 10.701 8.378 -11.251 1.00 91.75 96 GLY A O 1
ATOM 767 N N . THR A 1 97 ? 10.440 8.718 -9.047 1.00 89.25 97 THR A N 1
ATOM 768 C CA . THR A 1 97 ? 11.872 8.635 -8.715 1.00 89.25 97 THR A CA 1
ATOM 769 C C . THR A 1 97 ? 12.434 7.233 -8.946 1.00 89.25 97 THR A C 1
ATOM 771 O O . THR A 1 97 ? 13.446 7.101 -9.639 1.00 89.25 97 THR A O 1
ATOM 774 N N . LEU A 1 98 ? 11.754 6.186 -8.467 1.00 88.56 98 LEU A N 1
ATOM 775 C CA . LEU A 1 98 ? 12.152 4.792 -8.693 1.00 88.56 98 LEU A CA 1
ATOM 776 C C . LEU A 1 98 ? 12.172 4.425 -10.176 1.00 88.56 98 LEU A C 1
ATOM 778 O O . LEU A 1 98 ? 13.124 3.809 -10.655 1.00 88.56 98 LEU A O 1
ATOM 782 N N . THR A 1 99 ? 11.137 4.837 -10.909 1.00 92.38 99 THR A N 1
ATOM 783 C CA . THR A 1 99 ? 11.003 4.568 -12.343 1.00 92.38 99 THR A CA 1
ATOM 784 C C . THR A 1 99 ? 12.193 5.132 -13.111 1.00 92.38 99 THR A C 1
ATOM 786 O O . THR A 1 99 ? 12.809 4.411 -13.893 1.00 92.38 99 THR A O 1
ATOM 789 N N . ARG A 1 100 ? 12.584 6.386 -12.835 1.00 91.69 100 ARG A N 1
ATOM 790 C CA . ARG A 1 100 ? 13.765 7.010 -13.455 1.00 91.69 100 ARG A CA 1
ATOM 791 C C . ARG A 1 100 ? 15.069 6.331 -13.044 1.00 91.69 100 ARG A C 1
ATOM 793 O O . ARG A 1 100 ? 15.916 6.091 -13.897 1.00 91.69 100 ARG A O 1
ATOM 800 N N . ARG A 1 101 ? 15.233 6.026 -11.755 1.00 87.94 101 ARG A N 1
ATOM 801 C CA . ARG A 1 101 ? 16.473 5.458 -11.201 1.00 87.94 101 ARG A CA 1
ATOM 802 C C . ARG A 1 101 ? 16.755 4.045 -11.712 1.00 87.94 101 ARG A C 1
ATOM 804 O O . ARG A 1 101 ? 17.906 3.713 -11.972 1.00 87.94 101 ARG A O 1
ATOM 811 N N . HIS A 1 102 ? 15.714 3.229 -11.861 1.00 87.75 102 HIS A N 1
ATOM 812 C CA . HIS A 1 102 ? 15.836 1.811 -12.207 1.00 87.75 102 HIS A CA 1
ATOM 813 C C . HIS A 1 102 ? 15.367 1.469 -13.630 1.00 87.75 102 HIS A C 1
ATOM 815 O O . HIS A 1 102 ? 15.386 0.297 -14.001 1.00 87.75 102 HIS A O 1
ATOM 821 N N . GLY A 1 103 ? 14.948 2.459 -14.427 1.00 91.12 103 GLY A N 1
ATOM 822 C CA . GLY A 1 103 ? 14.453 2.242 -15.790 1.00 91.12 103 GLY A CA 1
ATOM 823 C C . GLY A 1 103 ? 13.205 1.356 -15.840 1.00 91.12 103 GLY A C 1
ATOM 824 O O . GLY A 1 103 ? 13.076 0.518 -16.732 1.00 91.12 103 GLY A O 1
ATOM 825 N N . LEU A 1 104 ? 12.316 1.490 -14.851 1.00 91.88 104 LEU A N 1
ATOM 826 C CA . LEU A 1 104 ? 11.107 0.668 -14.758 1.00 91.88 104 LEU A CA 1
ATOM 827 C C . LEU A 1 104 ? 10.110 1.079 -15.847 1.00 91.88 104 LEU A C 1
ATOM 829 O O . LEU A 1 104 ? 10.000 2.254 -16.187 1.00 91.88 104 LEU A O 1
ATOM 833 N N . THR A 1 105 ? 9.370 0.117 -16.389 1.00 90.06 105 THR A N 1
ATOM 834 C CA . THR A 1 105 ? 8.367 0.368 -17.443 1.00 90.06 105 THR A CA 1
ATOM 835 C C . THR A 1 105 ? 6.946 -0.003 -17.029 1.00 90.06 105 THR A C 1
ATOM 837 O O . THR A 1 105 ? 6.000 0.473 -17.646 1.00 90.06 105 THR A O 1
ATOM 840 N N . ASP A 1 106 ? 6.787 -0.794 -15.965 1.00 90.75 106 ASP A N 1
ATOM 841 C CA . ASP A 1 106 ? 5.487 -1.232 -15.441 1.00 90.75 106 ASP A CA 1
ATOM 842 C C . ASP A 1 106 ? 5.505 -1.288 -13.903 1.00 90.75 106 ASP A C 1
ATOM 844 O O . ASP A 1 106 ? 5.231 -2.316 -13.284 1.00 90.75 106 ASP A O 1
ATOM 848 N N . LEU A 1 107 ? 5.894 -0.177 -13.265 1.00 93.81 107 LEU A N 1
ATOM 849 C CA . LEU A 1 107 ? 5.810 -0.053 -11.809 1.00 93.81 107 LEU A CA 1
ATOM 850 C C . LEU A 1 107 ? 4.339 0.044 -11.383 1.00 93.81 107 LEU A C 1
ATOM 852 O O . LEU A 1 107 ? 3.633 0.979 -11.766 1.00 93.81 107 LEU A O 1
ATOM 856 N N . ARG A 1 108 ? 3.888 -0.881 -10.532 1.00 95.00 108 ARG A N 1
ATOM 857 C CA . ARG A 1 108 ? 2.533 -0.875 -9.968 1.00 95.00 108 ARG A CA 1
ATOM 858 C C . ARG A 1 108 ? 2.548 -0.286 -8.566 1.00 95.00 108 ARG A C 1
ATOM 860 O O . ARG A 1 108 ? 3.039 -0.910 -7.627 1.00 95.00 108 ARG A O 1
ATOM 867 N N . ALA A 1 109 ? 2.001 0.918 -8.439 1.00 93.38 109 ALA A N 1
ATOM 868 C CA . ALA A 1 109 ? 1.903 1.634 -7.176 1.00 93.38 109 ALA A CA 1
ATOM 869 C C . ALA A 1 109 ? 0.530 1.444 -6.513 1.00 93.38 109 ALA A C 1
ATOM 871 O O . ALA A 1 109 ? -0.500 1.467 -7.187 1.00 93.38 109 ALA A O 1
ATOM 872 N N . PHE A 1 110 ? 0.519 1.295 -5.188 1.00 92.94 110 PHE A N 1
ATOM 873 C CA . PHE A 1 110 ? -0.680 1.098 -4.379 1.00 92.94 110 PHE A CA 1
ATOM 874 C C . PHE A 1 110 ? -0.693 2.049 -3.183 1.00 92.94 110 PHE A C 1
ATOM 876 O O . PHE A 1 110 ? 0.246 2.070 -2.389 1.00 92.94 110 PHE A O 1
ATOM 883 N N . ALA A 1 111 ? -1.799 2.772 -3.023 1.00 93.50 111 ALA A N 1
ATOM 884 C CA . ALA A 1 111 ? -2.155 3.459 -1.789 1.00 93.50 111 ALA A CA 1
ATOM 885 C C . ALA A 1 111 ? -2.913 2.486 -0.876 1.00 93.50 111 ALA A C 1
ATOM 887 O O . ALA A 1 111 ? -3.923 1.906 -1.281 1.00 93.50 111 ALA A O 1
ATOM 888 N N . VAL A 1 112 ? -2.434 2.288 0.351 1.00 91.62 112 VAL A N 1
ATOM 889 C CA . VAL A 1 112 ? -3.009 1.317 1.289 1.00 91.62 112 VAL A CA 1
ATOM 890 C C . VAL A 1 112 ? -3.291 1.990 2.622 1.00 91.62 112 VAL A C 1
ATOM 892 O O . VAL A 1 112 ? -2.379 2.484 3.272 1.00 91.62 112 VAL A O 1
ATOM 895 N N . VAL A 1 113 ? -4.538 1.954 3.092 1.00 92.38 113 VAL A N 1
ATOM 896 C CA . VAL A 1 113 ? -4.884 2.433 4.439 1.00 92.38 113 VAL A CA 1
ATOM 897 C C . VAL A 1 113 ? -5.259 1.249 5.317 1.00 92.38 113 VAL A C 1
ATOM 899 O O . VAL A 1 113 ? -6.222 0.533 5.056 1.00 92.38 113 VAL A O 1
ATOM 902 N N . ALA A 1 114 ? -4.485 1.039 6.374 1.00 91.12 114 ALA A N 1
ATOM 903 C CA . ALA A 1 114 ? -4.778 0.059 7.403 1.00 91.12 114 ALA A CA 1
ATOM 904 C C . ALA A 1 114 ? -5.779 0.636 8.410 1.00 91.12 114 ALA A C 1
ATOM 906 O O . ALA A 1 114 ? -5.506 1.670 9.019 1.00 91.12 114 ALA A O 1
ATOM 907 N N . LEU A 1 115 ? -6.902 -0.051 8.619 1.00 91.94 115 LEU A N 1
ATOM 908 C CA . LEU A 1 115 ? -7.943 0.364 9.561 1.00 91.94 115 LEU A CA 1
ATOM 909 C C . LEU A 1 115 ? -7.900 -0.548 10.793 1.00 91.94 115 LEU A C 1
ATOM 911 O O . LEU A 1 115 ? -8.204 -1.734 10.696 1.00 91.94 115 LEU A O 1
ATOM 915 N N . GLY A 1 116 ? -7.479 -0.023 11.945 1.00 87.94 116 GLY A N 1
ATOM 916 C CA . GLY A 1 116 ? -7.572 -0.746 13.221 1.00 87.94 116 GLY A CA 1
ATOM 917 C C . GLY A 1 116 ? -6.646 -1.956 13.406 1.00 87.94 116 GLY A C 1
ATOM 918 O O . GLY A 1 116 ? -6.906 -2.795 14.264 1.00 87.94 116 GLY A O 1
ATOM 919 N N . VAL A 1 117 ? -5.576 -2.091 12.617 1.00 81.56 117 VAL A N 1
ATOM 920 C CA . VAL A 1 117 ? -4.616 -3.198 12.772 1.00 81.56 117 VAL A CA 1
ATOM 921 C C . VAL A 1 117 ? -3.656 -2.929 13.934 1.00 81.56 117 VAL A C 1
ATOM 923 O O . VAL A 1 117 ? -2.701 -2.166 13.789 1.00 81.56 117 VAL A O 1
ATOM 926 N N . GLU A 1 118 ? -3.864 -3.608 15.064 1.00 74.25 118 GLU A N 1
ATOM 927 C CA . GLU A 1 118 ? -3.046 -3.424 16.275 1.00 74.25 118 GLU A CA 1
ATOM 928 C C . GLU A 1 118 ? -1.867 -4.405 16.387 1.00 74.25 118 GLU A C 1
ATOM 930 O O . GLU A 1 118 ? -0.786 -4.035 16.851 1.00 74.25 118 GLU A O 1
ATOM 935 N N . ARG A 1 119 ? -2.038 -5.664 15.958 1.00 76.81 119 ARG A N 1
ATOM 936 C CA . ARG A 1 119 ? -0.993 -6.695 16.054 1.00 76.81 119 ARG A CA 1
ATOM 937 C C . ARG A 1 119 ? -1.101 -7.736 14.947 1.00 76.81 119 ARG A C 1
ATOM 939 O O . ARG A 1 119 ? -2.190 -8.104 14.525 1.00 76.81 119 ARG A O 1
ATOM 946 N N . LEU A 1 120 ? 0.056 -8.241 14.529 1.00 74.75 120 LEU A N 1
ATOM 947 C CA . LEU A 1 120 ? 0.196 -9.363 13.608 1.00 74.75 120 LEU A CA 1
ATOM 948 C C . LEU A 1 120 ? 1.047 -10.443 14.279 1.00 74.75 120 LEU A C 1
ATOM 950 O O . LEU A 1 120 ? 2.061 -10.131 14.900 1.00 74.75 120 LEU A O 1
ATOM 954 N N . VAL A 1 121 ? 0.637 -11.702 14.152 1.00 80.56 121 VAL A N 1
ATOM 955 C CA . VAL A 1 121 ? 1.377 -12.871 14.646 1.00 80.56 121 VAL A CA 1
ATOM 956 C C . VAL A 1 121 ? 1.305 -13.943 13.569 1.00 80.56 121 VAL A C 1
ATOM 958 O O . VAL A 1 121 ? 0.231 -14.202 13.033 1.00 80.56 121 VAL A O 1
ATOM 961 N N . TRP A 1 122 ? 2.434 -14.563 13.239 1.00 81.94 122 TRP A N 1
ATOM 962 C CA . TRP A 1 122 ? 2.497 -15.595 12.205 1.00 81.94 122 TRP A CA 1
ATOM 963 C C . TRP A 1 122 ? 3.448 -16.726 12.598 1.00 81.94 122 TRP A C 1
ATOM 965 O O . TRP A 1 122 ? 4.251 -16.610 13.525 1.00 81.94 122 TRP A O 1
ATOM 975 N N . ARG A 1 123 ? 3.369 -17.832 11.853 1.00 83.44 123 ARG A N 1
ATOM 976 C CA . ARG A 1 123 ? 4.318 -18.947 11.902 1.00 83.44 123 ARG A CA 1
ATOM 977 C C . ARG A 1 123 ? 4.570 -19.435 10.479 1.00 83.44 123 ARG A C 1
ATOM 979 O O . ARG A 1 123 ? 3.620 -19.672 9.741 1.00 83.44 123 ARG A O 1
ATOM 986 N N . ARG A 1 124 ? 5.840 -19.601 10.097 1.00 80.62 124 ARG A N 1
ATOM 987 C CA . ARG A 1 124 ? 6.203 -20.233 8.822 1.00 80.62 124 ARG A CA 1
ATOM 988 C C . ARG A 1 124 ? 6.003 -21.742 8.935 1.00 80.62 124 ARG A C 1
ATOM 990 O O . ARG A 1 124 ? 6.504 -22.355 9.876 1.00 80.62 124 ARG A O 1
ATOM 997 N N . LEU A 1 125 ? 5.308 -22.329 7.968 1.00 82.12 125 LEU A N 1
ATOM 998 C CA . LEU A 1 125 ? 5.207 -23.779 7.832 1.00 82.12 125 LEU A CA 1
ATOM 999 C C . LEU A 1 125 ? 6.306 -24.278 6.874 1.00 82.12 125 LEU A C 1
ATOM 1001 O O . LEU A 1 125 ? 6.585 -23.605 5.877 1.00 82.12 125 LEU A O 1
ATOM 1005 N N . PRO A 1 126 ? 6.971 -25.411 7.161 1.00 79.62 126 PRO A N 1
ATOM 1006 C CA . PRO A 1 126 ? 7.933 -26.000 6.236 1.00 79.62 126 PRO A CA 1
ATOM 1007 C C . PRO A 1 126 ? 7.223 -26.485 4.964 1.00 79.62 126 PRO A C 1
ATOM 1009 O O . PRO A 1 126 ? 6.178 -27.129 5.035 1.00 79.62 126 PRO A O 1
ATOM 1012 N N . GLY A 1 127 ? 7.792 -26.171 3.798 1.00 73.25 127 GLY A N 1
ATOM 1013 C CA . GLY A 1 127 ? 7.293 -26.666 2.515 1.00 73.25 127 GLY A CA 1
ATOM 1014 C C . GLY A 1 127 ? 7.671 -28.132 2.304 1.00 73.25 127 GLY A C 1
ATOM 1015 O O . GLY A 1 127 ? 8.788 -28.541 2.624 1.00 73.25 127 GLY A O 1
ATOM 1016 N N . THR A 1 128 ? 6.761 -28.931 1.750 1.00 67.75 128 THR A N 1
ATOM 1017 C CA . THR A 1 128 ? 7.056 -30.305 1.330 1.00 67.75 128 THR A CA 1
ATOM 1018 C C . THR A 1 128 ? 7.823 -30.243 0.008 1.00 67.75 128 THR A C 1
ATOM 1020 O O . THR A 1 128 ? 7.230 -30.052 -1.050 1.00 67.75 128 THR A O 1
ATOM 1023 N N . ALA A 1 129 ? 9.152 -30.346 0.043 1.00 60.62 129 ALA A N 1
ATOM 1024 C CA . ALA A 1 129 ? 9.922 -30.502 -1.186 1.00 60.62 129 ALA A CA 1
ATOM 1025 C C . ALA A 1 129 ? 9.546 -31.849 -1.825 1.00 60.62 129 ALA A C 1
ATOM 1027 O O . ALA A 1 129 ? 9.769 -32.905 -1.227 1.00 60.62 129 ALA A O 1
ATOM 1028 N N . ALA A 1 130 ? 8.955 -31.823 -3.022 1.00 57.03 130 ALA A N 1
ATOM 1029 C CA . ALA A 1 130 ? 8.791 -33.030 -3.819 1.00 57.03 130 ALA A CA 1
ATOM 1030 C C . ALA A 1 130 ? 10.187 -33.606 -4.092 1.00 57.03 130 ALA A C 1
ATOM 1032 O O . ALA A 1 130 ? 11.047 -32.924 -4.653 1.00 57.03 130 ALA A O 1
ATOM 1033 N N . LYS A 1 131 ? 10.430 -34.846 -3.653 1.00 47.12 131 LYS A N 1
ATOM 1034 C CA . LYS A 1 131 ? 11.650 -35.581 -3.990 1.00 47.12 131 LYS A CA 1
ATOM 1035 C C . LYS A 1 131 ? 11.658 -35.786 -5.501 1.00 47.12 131 LYS A C 1
ATOM 1037 O O . LYS A 1 131 ? 10.926 -36.630 -6.012 1.00 47.12 131 LYS A O 1
ATOM 1042 N N . ILE A 1 132 ? 12.465 -35.006 -6.212 1.00 54.62 132 ILE A N 1
ATOM 1043 C CA . ILE A 1 132 ? 12.795 -35.304 -7.602 1.00 54.62 132 ILE A CA 1
ATOM 1044 C C . ILE A 1 132 ? 13.622 -36.588 -7.543 1.00 54.62 132 ILE A C 1
ATOM 1046 O O . ILE A 1 132 ? 14.704 -36.611 -6.957 1.00 54.62 132 ILE A O 1
ATOM 1050 N N . THR A 1 133 ? 13.036 -37.680 -8.023 1.00 54.25 133 THR A N 1
ATOM 1051 C CA . THR A 1 133 ? 13.718 -38.973 -8.102 1.00 54.25 133 THR A CA 1
ATOM 1052 C C . THR A 1 133 ? 14.667 -38.905 -9.297 1.00 54.25 133 THR A C 1
ATOM 1054 O O . THR A 1 133 ? 14.277 -38.382 -10.341 1.00 54.25 133 THR A O 1
ATOM 1057 N N . SER A 1 134 ? 15.913 -39.325 -9.062 1.00 59.97 134 SER A N 1
ATOM 1058 C CA . SER A 1 134 ? 17.040 -39.332 -10.006 1.00 59.97 134 SER A CA 1
ATOM 1059 C C . SER A 1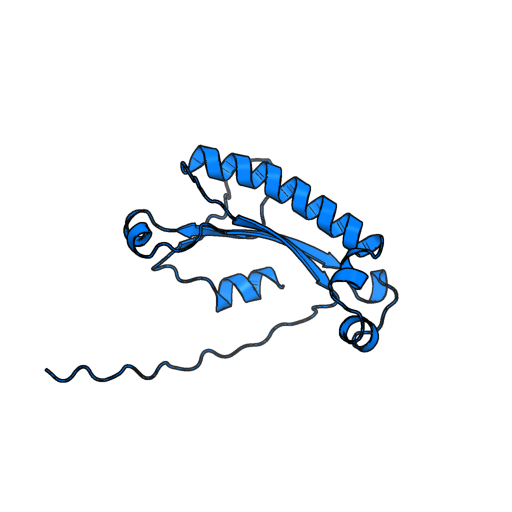 134 ? 16.750 -40.069 -11.307 1.00 59.97 134 SER A C 1
ATOM 1061 O O . SER A 1 134 ? 15.925 -41.007 -11.288 1.00 59.97 134 SER A O 1
#

pLDDT: mean 83.06, std 14.99, range [41.16, 98.06]

Sequence (134 aa):
MVKFAFLTLLFDDRLYMAVSELETERGYADLALIVRPDMRRFQALDLLLEFKYLSLKELGLSGEQVQQESRDAMAQRPAVAAKLDEAEAQARDYGGTLTRRHGLTDLRAFAVVALGVERLVWRRLPGTAAKITS

Secondary structure (DSSP, 8-state):
-HHHHHHHHH--TTTEEEE--SS-SS---SEEEEEPGGGGGG-PPEEEEEEEEE-HHHHT--HHHHHHS-HHHHHHSHHHHHHHHHHHHHHHHHHHHHHHHHT-SSEEEEEEEEES-------PPPP-------